Protein AF-A0A0P7CEI2-F1 (afdb_monomer)

Foldseek 3Di:
DDQDPVLVVVLVVLLVQLLVQLVVCVVVVNLVSNLVSLVVSCVSPVQSLSSLLSNLVSVLVVVDVVVNLVSLLSNLVSNFDDPPDDGDDDDPVSVVSSCVSPPPRDRPDD

pLDDT: mean 90.73, std 11.37, range [45.88, 98.25]

Structure (mmCIF, N/CA/C/O backbone):
data_AF-A0A0P7CEI2-F1
#
_entry.id   AF-A0A0P7CEI2-F1
#
loop_
_atom_site.group_PDB
_atom_site.id
_atom_site.type_symbol
_atom_site.label_atom_id
_atom_site.label_alt_id
_atom_site.label_comp_id
_atom_site.label_asym_id
_atom_site.label_entity_id
_atom_site.label_seq_id
_atom_site.pdbx_PDB_ins_code
_atom_site.Cartn_x
_atom_site.Cartn_y
_atom_site.Cartn_z
_atom_site.occupancy
_atom_site.B_iso_or_equiv
_atom_site.auth_seq_id
_atom_site.auth_comp_id
_atom_site.auth_asym_id
_atom_site.auth_atom_id
_atom_site.pdbx_PDB_model_num
ATOM 1 N N . MET A 1 1 ? 21.015 -11.995 -14.037 1.00 45.88 1 MET A N 1
ATOM 2 C CA . MET A 1 1 ? 20.120 -11.738 -15.182 1.00 45.88 1 MET A CA 1
ATOM 3 C C . MET A 1 1 ? 19.778 -10.259 -15.172 1.00 45.88 1 MET A C 1
ATOM 5 O O . MET A 1 1 ? 18.992 -9.827 -14.335 1.00 45.88 1 MET A O 1
ATOM 9 N N . GLU A 1 2 ? 20.473 -9.463 -15.983 1.00 52.72 2 GLU A N 1
ATOM 10 C CA . GLU A 1 2 ? 20.203 -8.027 -16.092 1.00 52.72 2 GLU A CA 1
ATOM 11 C C . GLU A 1 2 ? 18.777 -7.823 -16.600 1.00 52.72 2 GLU A C 1
ATOM 13 O O . GLU A 1 2 ? 18.327 -8.497 -17.526 1.00 52.72 2 GLU A O 1
ATOM 18 N N . THR A 1 3 ? 18.018 -6.944 -15.949 1.00 66.62 3 THR A N 1
ATOM 19 C CA . THR A 1 3 ? 16.660 -6.669 -16.406 1.00 66.62 3 THR A CA 1
ATOM 20 C C . THR A 1 3 ? 16.733 -5.847 -17.684 1.00 66.62 3 THR A C 1
ATOM 22 O O . THR A 1 3 ? 17.325 -4.766 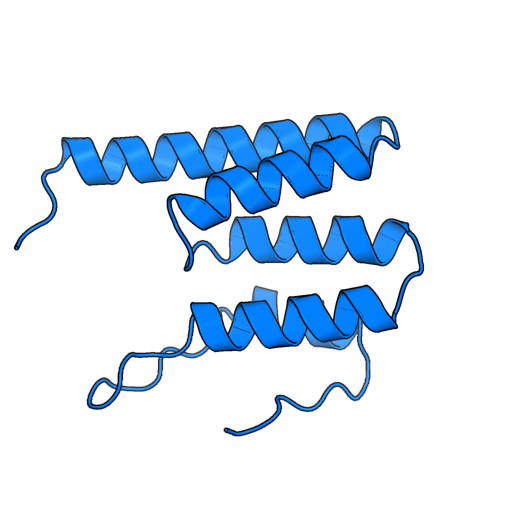-17.670 1.00 66.62 3 THR A O 1
ATOM 25 N N . THR A 1 4 ? 16.122 -6.329 -18.767 1.00 81.69 4 THR A N 1
ATOM 26 C CA . THR A 1 4 ? 16.056 -5.573 -20.023 1.00 81.69 4 THR A CA 1
ATOM 27 C C . THR A 1 4 ? 15.446 -4.183 -19.769 1.00 81.69 4 THR A C 1
ATOM 29 O O . THR A 1 4 ? 14.563 -4.052 -18.910 1.00 81.69 4 THR A O 1
ATOM 32 N N . PRO A 1 5 ? 15.887 -3.126 -20.480 1.00 84.88 5 PRO A N 1
ATOM 33 C CA . PRO A 1 5 ? 15.330 -1.780 -20.322 1.00 84.88 5 PRO A CA 1
ATOM 34 C C . PRO A 1 5 ? 13.799 -1.760 -20.413 1.00 84.88 5 PRO A C 1
ATOM 36 O O . PRO A 1 5 ? 13.142 -1.160 -19.567 1.00 84.88 5 PRO A O 1
ATOM 39 N N . VAL A 1 6 ? 13.236 -2.532 -21.350 1.00 89.19 6 VAL A N 1
ATOM 40 C CA . VAL A 1 6 ? 11.789 -2.741 -21.509 1.00 89.19 6 VAL A CA 1
ATOM 41 C C . VAL A 1 6 ? 11.135 -3.271 -20.233 1.00 89.19 6 VAL A C 1
ATOM 43 O O . VAL A 1 6 ? 10.140 -2.712 -19.783 1.00 89.19 6 VAL A O 1
ATOM 46 N N . ALA A 1 7 ? 11.695 -4.306 -19.603 1.00 85.69 7 ALA A N 1
ATOM 47 C CA . ALA A 1 7 ? 11.117 -4.874 -18.387 1.00 85.69 7 ALA A CA 1
ATOM 48 C C . ALA A 1 7 ? 11.159 -3.895 -17.199 1.00 85.69 7 ALA A C 1
ATOM 50 O O . ALA A 1 7 ? 10.281 -3.937 -16.336 1.00 85.69 7 ALA A O 1
ATOM 51 N N . ARG A 1 8 ? 12.154 -2.998 -17.137 1.00 86.12 8 ARG A N 1
ATOM 52 C CA . ARG A 1 8 ? 12.189 -1.918 -16.135 1.00 86.12 8 ARG A CA 1
ATOM 53 C C . ARG A 1 8 ? 11.087 -0.891 -16.396 1.00 86.12 8 ARG A C 1
ATOM 55 O O . ARG A 1 8 ? 10.358 -0.562 -15.465 1.00 86.12 8 ARG A O 1
ATOM 62 N N . THR A 1 9 ? 10.940 -0.443 -17.642 1.00 92.75 9 THR A N 1
ATOM 63 C CA . THR A 1 9 ? 9.883 0.495 -18.048 1.00 92.75 9 THR A CA 1
ATOM 64 C C . THR A 1 9 ? 8.493 -0.078 -17.783 1.00 92.75 9 THR A C 1
ATOM 66 O O . THR A 1 9 ? 7.654 0.601 -17.203 1.00 92.75 9 THR A O 1
ATOM 69 N N . MET A 1 10 ? 8.267 -1.351 -18.120 1.00 94.12 10 MET A N 1
ATOM 70 C CA . MET A 1 10 ? 6.998 -2.033 -17.854 1.00 94.12 10 MET A CA 1
ATOM 71 C C . MET A 1 10 ? 6.662 -2.066 -16.361 1.00 94.12 10 MET A C 1
ATOM 73 O O . MET A 1 10 ? 5.524 -1.799 -15.993 1.00 94.12 10 MET A O 1
ATOM 77 N N . ARG A 1 11 ? 7.639 -2.341 -15.483 1.00 92.81 11 ARG A N 1
ATOM 78 C CA . ARG A 1 11 ? 7.407 -2.287 -14.030 1.00 92.81 11 ARG A CA 1
ATOM 79 C C . ARG A 1 11 ? 7.012 -0.892 -13.557 1.00 92.81 11 ARG A C 1
ATOM 81 O O . ARG A 1 11 ? 6.087 -0.794 -12.763 1.00 92.81 11 ARG A O 1
ATOM 88 N N . GLY A 1 12 ? 7.681 0.152 -14.052 1.00 94.38 12 GLY A N 1
ATOM 89 C CA . GLY A 1 12 ? 7.312 1.541 -13.758 1.00 94.38 12 GLY A CA 1
ATOM 90 C C . GLY A 1 12 ? 5.868 1.836 -14.160 1.00 94.38 12 GLY A C 1
ATOM 91 O O . GLY A 1 12 ? 5.063 2.208 -13.317 1.00 94.38 12 GLY A O 1
ATOM 92 N N . ALA A 1 13 ? 5.503 1.514 -15.403 1.00 96.00 13 ALA A N 1
ATOM 93 C CA . ALA A 1 13 ? 4.148 1.727 -15.909 1.00 96.00 13 ALA A CA 1
ATOM 94 C C . ALA A 1 13 ? 3.070 0.976 -15.102 1.00 96.00 13 ALA A C 1
ATOM 96 O O . ALA A 1 13 ? 1.983 1.504 -14.882 1.00 96.00 13 ALA A O 1
ATOM 97 N N . VAL A 1 14 ? 3.361 -0.245 -14.633 1.00 96.94 14 VAL A N 1
ATOM 98 C CA . VAL A 1 14 ? 2.440 -1.000 -13.766 1.00 96.94 14 VAL A CA 1
ATOM 99 C C . VAL A 1 14 ? 2.264 -0.321 -12.407 1.00 96.94 14 VAL A C 1
ATOM 101 O O . VAL A 1 14 ? 1.139 -0.258 -11.911 1.00 96.94 14 VAL A O 1
ATOM 104 N N . ILE A 1 15 ? 3.347 0.189 -11.812 1.00 97.56 15 ILE A N 1
ATOM 105 C CA . ILE A 1 15 ? 3.282 0.932 -10.547 1.00 97.56 15 ILE A CA 1
ATOM 106 C C . ILE A 1 15 ? 2.444 2.197 -10.734 1.00 97.56 15 ILE A C 1
ATOM 108 O O . ILE A 1 15 ? 1.498 2.404 -9.979 1.00 97.56 15 ILE A O 1
ATOM 112 N N . ASP A 1 16 ? 2.731 2.987 -11.767 1.00 98.00 16 ASP A N 1
ATOM 113 C CA . ASP A 1 16 ? 2.043 4.253 -12.025 1.00 98.00 16 ASP A CA 1
ATOM 114 C C . ASP A 1 16 ? 0.543 4.041 -12.277 1.00 98.00 16 ASP A C 1
ATOM 116 O O . ASP A 1 16 ? -0.297 4.751 -11.720 1.00 98.00 16 ASP A O 1
ATOM 120 N N . ALA A 1 17 ? 0.185 3.021 -13.065 1.00 98.19 17 ALA A N 1
ATOM 121 C CA . ALA A 1 17 ? -1.208 2.682 -13.335 1.00 98.19 17 ALA A CA 1
ATOM 122 C C . ALA A 1 17 ? -1.948 2.211 -12.072 1.00 98.19 17 ALA A C 1
ATOM 124 O O . ALA A 1 17 ? -3.073 2.648 -11.824 1.00 98.19 17 ALA A O 1
ATOM 125 N N . ALA A 1 18 ? -1.327 1.345 -11.263 1.00 98.25 18 ALA A N 1
ATOM 126 C CA . ALA A 1 18 ? -1.922 0.855 -10.021 1.00 98.25 18 ALA A CA 1
ATOM 127 C C . ALA A 1 18 ? -2.104 1.982 -8.993 1.00 98.25 18 ALA A C 1
ATOM 129 O O . ALA A 1 18 ? -3.186 2.099 -8.417 1.00 98.25 18 ALA A O 1
ATOM 130 N N . HIS A 1 19 ? -1.090 2.836 -8.822 1.00 97.81 19 HIS A N 1
ATOM 131 C CA . HIS A 1 19 ? -1.137 4.018 -7.960 1.00 97.81 19 HIS A CA 1
ATOM 132 C C . HIS A 1 19 ? -2.268 4.960 -8.386 1.00 97.81 19 HIS A C 1
ATOM 134 O O . HIS A 1 19 ? -3.125 5.334 -7.582 1.00 97.81 19 HIS A O 1
ATOM 140 N N . ARG A 1 20 ? -2.331 5.295 -9.684 1.00 98.06 20 ARG A N 1
ATOM 141 C CA . ARG A 1 20 ? -3.339 6.220 -10.210 1.00 98.06 20 ARG A CA 1
ATOM 142 C C . ARG A 1 20 ? -4.755 5.670 -10.081 1.00 98.06 20 ARG A C 1
ATOM 144 O O . ARG A 1 20 ? -5.660 6.421 -9.721 1.00 98.06 20 ARG A O 1
ATOM 151 N N . LEU A 1 21 ? -4.950 4.381 -10.361 1.00 97.94 21 LEU A N 1
ATOM 152 C CA . LEU A 1 21 ? -6.246 3.731 -10.188 1.00 97.94 21 LEU A CA 1
ATOM 153 C C . LEU A 1 21 ? -6.668 3.748 -8.715 1.00 97.94 21 LEU A C 1
ATOM 155 O O . LEU A 1 21 ? -7.791 4.155 -8.430 1.00 97.94 21 LEU A O 1
ATOM 159 N N . ALA A 1 22 ? -5.763 3.383 -7.799 1.00 97.56 22 ALA A N 1
ATOM 160 C CA . ALA A 1 22 ? -6.039 3.376 -6.366 1.00 97.56 22 ALA A CA 1
ATOM 161 C C . ALA A 1 22 ? -6.470 4.758 -5.859 1.00 97.56 22 ALA A C 1
ATOM 163 O O . ALA A 1 22 ? -7.510 4.861 -5.207 1.00 97.56 22 ALA A O 1
ATOM 164 N N . ALA A 1 23 ? -5.737 5.812 -6.233 1.00 96.88 23 ALA A N 1
ATOM 165 C CA . ALA A 1 23 ? -6.058 7.192 -5.876 1.0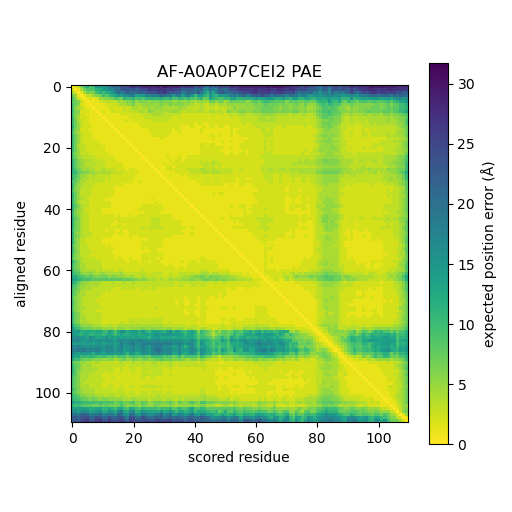0 96.88 23 ALA A CA 1
ATOM 166 C C . ALA A 1 23 ? -7.468 7.605 -6.340 1.00 96.88 23 ALA A C 1
ATOM 168 O O . ALA A 1 23 ? -8.290 8.000 -5.516 1.00 96.88 23 ALA A O 1
ATOM 169 N N . ILE A 1 24 ? -7.792 7.421 -7.628 1.00 97.94 24 ILE A N 1
ATOM 170 C CA . ILE A 1 24 ? -9.104 7.797 -8.194 1.00 97.94 24 ILE A CA 1
ATOM 171 C C . ILE A 1 24 ? -10.248 7.033 -7.514 1.00 97.94 24 ILE A C 1
ATOM 173 O O . ILE A 1 24 ? -11.323 7.583 -7.274 1.00 97.94 24 ILE A O 1
ATOM 177 N N . THR A 1 25 ? -10.051 5.746 -7.224 1.00 95.94 25 THR A N 1
ATOM 178 C CA . THR A 1 25 ? -11.090 4.928 -6.581 1.00 95.94 25 THR A CA 1
ATOM 179 C C . THR A 1 25 ? -11.273 5.286 -5.111 1.00 95.94 25 THR A C 1
ATOM 181 O O . THR A 1 25 ? -12.407 5.348 -4.641 1.00 95.94 25 THR A O 1
ATOM 184 N N . LEU A 1 26 ? -10.187 5.612 -4.405 1.00 94.44 26 LEU A N 1
ATOM 185 C CA . LEU A 1 26 ? -10.240 6.034 -3.010 1.00 94.44 26 LEU A CA 1
ATOM 186 C C . LEU A 1 26 ? -10.923 7.397 -2.855 1.00 94.44 26 LEU A C 1
ATOM 188 O O . LEU A 1 26 ? -11.755 7.549 -1.966 1.00 94.44 26 LEU A O 1
ATOM 192 N N . GLU A 1 27 ? -10.652 8.352 -3.750 1.00 95.44 27 GLU A N 1
ATOM 193 C CA . GLU A 1 27 ? -11.351 9.649 -3.806 1.00 95.44 27 GLU A CA 1
ATOM 194 C C . GLU A 1 27 ? -12.874 9.490 -3.953 1.00 95.44 27 GLU A C 1
ATOM 196 O O . GLU A 1 27 ? -13.644 10.320 -3.477 1.00 95.44 27 GLU A O 1
ATOM 201 N N . ARG A 1 28 ? -13.322 8.396 -4.578 1.00 95.69 28 ARG A N 1
ATOM 202 C CA . ARG A 1 28 ? -14.743 8.045 -4.740 1.00 95.69 28 ARG A CA 1
ATOM 203 C C . ARG A 1 28 ? -15.307 7.212 -3.583 1.00 95.69 28 ARG A C 1
ATOM 205 O O . ARG A 1 28 ? -16.462 6.802 -3.647 1.00 95.69 28 ARG A O 1
ATOM 212 N N . GLY A 1 29 ? -14.509 6.925 -2.555 1.00 95.00 29 GLY A N 1
ATOM 213 C CA . GLY A 1 29 ? -14.878 6.057 -1.433 1.00 95.00 29 GLY A CA 1
ATOM 214 C C . GLY A 1 29 ? -14.863 4.556 -1.755 1.00 95.00 29 GLY A C 1
ATOM 215 O O . GLY A 1 29 ? -15.180 3.740 -0.887 1.00 95.00 29 GLY A O 1
ATOM 216 N N . ASP A 1 30 ? -14.460 4.160 -2.965 1.00 96.38 30 ASP A N 1
ATOM 217 C CA . ASP A 1 30 ? -14.358 2.758 -3.370 1.00 96.38 30 ASP A CA 1
ATOM 218 C C . ASP A 1 30 ? -13.035 2.147 -2.889 1.00 96.38 30 ASP A C 1
ATOM 220 O O . ASP A 1 30 ? -12.060 1.956 -3.624 1.00 96.38 30 ASP A O 1
ATOM 224 N N . THR A 1 31 ? -13.012 1.836 -1.595 1.00 95.56 31 THR A N 1
ATOM 225 C CA . THR A 1 31 ? -11.851 1.226 -0.938 1.00 95.56 31 THR A CA 1
ATOM 226 C C . THR A 1 31 ? -11.560 -0.191 -1.439 1.00 95.56 31 THR A C 1
ATOM 228 O O . THR A 1 31 ? -10.413 -0.633 -1.377 1.00 95.56 31 THR A O 1
ATOM 231 N N . ILE A 1 32 ? -12.553 -0.915 -1.966 1.00 96.06 32 ILE A N 1
ATOM 232 C CA . ILE A 1 32 ? -12.369 -2.288 -2.451 1.00 96.06 32 ILE A CA 1
ATOM 233 C C . ILE A 1 32 ? -11.568 -2.282 -3.751 1.00 96.06 32 ILE A C 1
ATOM 235 O O . ILE A 1 32 ? -10.564 -2.997 -3.853 1.00 96.06 32 ILE A O 1
ATOM 239 N N . THR A 1 33 ? -11.955 -1.441 -4.711 1.00 97.38 33 THR A N 1
ATOM 240 C CA . THR A 1 33 ? -11.214 -1.308 -5.970 1.00 97.38 33 THR A CA 1
ATOM 241 C C . THR A 1 33 ? -9.826 -0.719 -5.731 1.00 97.38 33 THR A C 1
ATOM 243 O O . THR A 1 33 ? -8.856 -1.218 -6.306 1.00 97.38 33 THR A O 1
ATOM 246 N N . ALA A 1 34 ? -9.689 0.242 -4.810 1.00 97.81 34 ALA A N 1
ATOM 247 C CA . ALA A 1 34 ? -8.385 0.791 -4.440 1.00 97.81 34 ALA A CA 1
ATOM 248 C C . ALA A 1 34 ? -7.431 -0.294 -3.907 1.00 97.81 34 ALA A C 1
ATOM 250 O O . ALA A 1 34 ? -6.302 -0.434 -4.382 1.00 97.81 34 ALA A O 1
ATOM 251 N N . MET A 1 35 ? -7.906 -1.147 -2.991 1.00 97.62 35 MET A N 1
ATOM 252 C CA . MET A 1 35 ? -7.116 -2.278 -2.490 1.00 97.62 35 MET A CA 1
ATOM 253 C C . MET A 1 35 ? -6.753 -3.272 -3.598 1.00 97.62 35 MET A C 1
ATOM 255 O O . MET A 1 35 ? -5.634 -3.796 -3.619 1.00 97.62 35 MET A O 1
ATOM 259 N N . ALA A 1 36 ? -7.687 -3.558 -4.509 1.00 97.81 36 ALA A N 1
ATOM 260 C CA . ALA A 1 36 ? -7.459 -4.473 -5.622 1.00 97.81 36 ALA A CA 1
ATOM 261 C C . ALA A 1 36 ? -6.395 -3.939 -6.596 1.00 97.81 36 ALA A C 1
ATOM 263 O O . ALA A 1 36 ? -5.539 -4.713 -7.041 1.00 97.81 36 ALA A O 1
ATOM 264 N N . ALA A 1 37 ? -6.401 -2.634 -6.876 1.00 98.12 37 ALA A N 1
ATOM 265 C CA . ALA A 1 37 ? -5.398 -1.965 -7.698 1.00 98.12 37 ALA A CA 1
ATOM 266 C C . ALA A 1 37 ? -3.997 -2.092 -7.080 1.00 98.12 37 ALA A C 1
ATOM 268 O O . ALA A 1 37 ? -3.096 -2.641 -7.724 1.00 98.12 37 ALA A O 1
ATOM 269 N N . CYS A 1 38 ? -3.839 -1.713 -5.805 1.00 98.25 38 CYS A N 1
ATOM 270 C CA . CYS A 1 38 ? -2.562 -1.827 -5.095 1.00 98.25 38 CYS A CA 1
ATOM 271 C C . CYS A 1 38 ? -2.043 -3.268 -5.094 1.00 98.25 38 CYS A C 1
ATOM 273 O O . CYS A 1 38 ? -0.907 -3.523 -5.489 1.00 98.25 38 CYS A O 1
ATOM 275 N N . ARG A 1 39 ? -2.884 -4.243 -4.719 1.00 97.94 39 ARG A N 1
ATOM 276 C CA . ARG A 1 39 ? -2.486 -5.662 -4.683 1.00 97.94 39 ARG A CA 1
ATOM 277 C C . ARG A 1 39 ? -2.105 -6.203 -6.056 1.00 97.94 39 ARG A C 1
ATOM 279 O O . ARG A 1 39 ? -1.205 -7.032 -6.153 1.00 97.94 39 ARG A O 1
ATOM 286 N N . THR A 1 40 ? -2.771 -5.754 -7.116 1.00 97.62 40 THR A N 1
ATOM 287 C CA . THR A 1 40 ? -2.429 -6.164 -8.482 1.00 97.62 40 THR A CA 1
ATOM 288 C C . THR A 1 40 ? -1.054 -5.647 -8.888 1.00 97.62 40 THR A C 1
ATOM 290 O O . THR A 1 40 ? -0.246 -6.434 -9.378 1.00 97.62 40 THR A O 1
ATOM 293 N N . GLY A 1 41 ? -0.749 -4.375 -8.613 1.00 97.56 41 GLY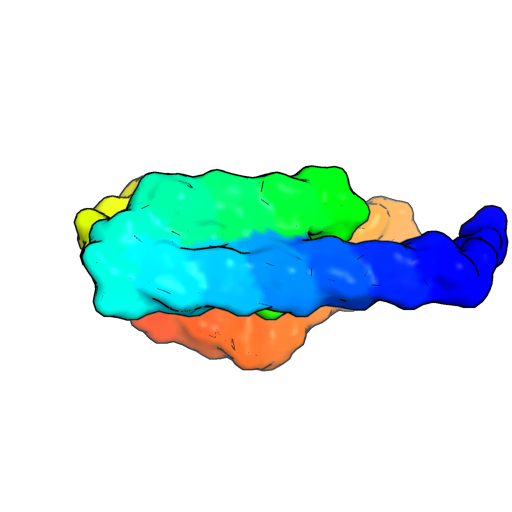 A N 1
ATOM 294 C CA . GLY A 1 41 ? 0.585 -3.822 -8.854 1.00 97.56 41 GLY A CA 1
ATOM 295 C C . GLY A 1 41 ? 1.664 -4.495 -7.998 1.00 97.56 41 GLY A C 1
ATOM 296 O O . GLY A 1 41 ? 2.722 -4.849 -8.512 1.00 97.56 41 GLY A O 1
ATOM 297 N N . LEU A 1 42 ? 1.373 -4.783 -6.725 1.00 97.62 42 LEU A N 1
ATOM 298 C CA . LEU A 1 42 ? 2.293 -5.467 -5.809 1.00 97.62 42 LEU A CA 1
ATOM 299 C C . LEU A 1 42 ? 2.596 -6.915 -6.215 1.00 97.62 42 LEU A C 1
ATOM 301 O O . LEU A 1 42 ? 3.704 -7.386 -5.985 1.00 97.62 42 LEU A O 1
ATOM 305 N N . ARG A 1 43 ? 1.671 -7.621 -6.880 1.00 95.88 43 ARG A N 1
ATOM 306 C CA . ARG A 1 43 ? 1.982 -8.935 -7.476 1.00 95.88 43 ARG A CA 1
ATOM 307 C C . ARG A 1 43 ? 3.045 -8.840 -8.573 1.00 95.88 43 ARG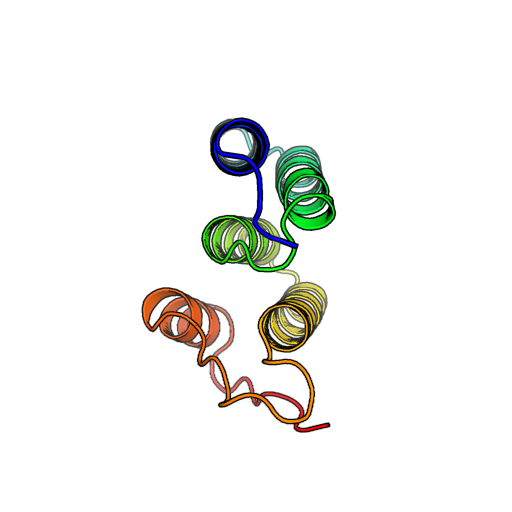 A C 1
ATOM 309 O O . ARG A 1 43 ? 3.829 -9.770 -8.729 1.00 95.88 43 ARG A O 1
ATOM 316 N N . ALA A 1 44 ? 3.076 -7.738 -9.324 1.00 93.62 44 ALA A N 1
ATOM 317 C CA . ALA A 1 44 ? 4.082 -7.505 -10.358 1.00 93.62 44 ALA A CA 1
ATOM 318 C C . ALA A 1 44 ? 5.387 -6.928 -9.784 1.00 93.62 44 ALA A C 1
ATOM 320 O O . ALA A 1 44 ? 6.476 -7.274 -10.247 1.00 93.62 44 ALA A O 1
ATOM 321 N N . VAL A 1 45 ? 5.285 -6.050 -8.780 1.00 95.50 45 VAL A N 1
ATOM 322 C CA . VAL A 1 45 ? 6.427 -5.403 -8.124 1.00 95.50 45 VAL A CA 1
ATOM 323 C C . VAL A 1 45 ? 6.248 -5.409 -6.597 1.00 95.50 45 VAL A C 1
ATOM 325 O O . VAL A 1 45 ? 5.834 -4.403 -6.020 1.00 95.50 45 VAL A O 1
ATOM 328 N N . PRO A 1 46 ? 6.606 -6.511 -5.907 1.00 94.62 46 PRO A N 1
ATOM 329 C CA . PRO A 1 46 ? 6.377 -6.653 -4.463 1.00 94.62 46 PRO A CA 1
ATOM 330 C C . PRO A 1 46 ? 7.112 -5.626 -3.600 1.00 94.62 46 PRO A C 1
ATOM 332 O O . PRO A 1 46 ? 6.704 -5.342 -2.479 1.00 94.62 46 PRO A O 1
ATOM 335 N N . THR A 1 47 ? 8.198 -5.052 -4.118 1.00 94.06 47 THR A N 1
ATOM 336 C CA . THR A 1 47 ? 9.021 -4.067 -3.408 1.00 94.06 47 THR A CA 1
ATOM 337 C C . THR A 1 47 ? 8.620 -2.617 -3.699 1.00 94.06 47 THR A C 1
ATOM 339 O O . THR A 1 47 ? 9.396 -1.714 -3.403 1.00 94.06 47 THR A O 1
ATOM 342 N N . ALA A 1 48 ? 7.485 -2.370 -4.363 1.00 96.31 48 ALA A N 1
ATOM 343 C CA . ALA A 1 48 ? 7.034 -1.018 -4.691 1.00 96.31 48 ALA A CA 1
ATOM 344 C C . ALA A 1 48 ? 6.425 -0.336 -3.454 1.00 96.31 48 ALA A C 1
ATOM 346 O O . ALA A 1 48 ? 5.228 -0.448 -3.193 1.00 96.31 48 ALA A O 1
ATOM 347 N N . GLU A 1 49 ? 7.253 0.378 -2.691 1.00 96.81 49 GLU A N 1
ATOM 348 C CA . GLU A 1 49 ? 6.846 1.037 -1.442 1.00 96.81 49 GLU A CA 1
ATOM 349 C C . GLU A 1 49 ? 5.714 2.057 -1.623 1.00 96.81 49 GLU A C 1
ATOM 351 O O . GLU A 1 49 ? 4.848 2.155 -0.757 1.00 96.81 49 GLU A O 1
ATOM 356 N N . ALA A 1 50 ? 5.640 2.739 -2.770 1.00 97.19 50 ALA A N 1
ATOM 357 C CA . ALA A 1 50 ? 4.524 3.630 -3.096 1.00 97.19 50 ALA A CA 1
ATOM 358 C C . ALA A 1 50 ? 3.158 2.910 -3.049 1.00 97.19 50 ALA A C 1
ATOM 360 O O . ALA A 1 50 ? 2.236 3.379 -2.385 1.00 97.19 50 ALA A O 1
ATOM 361 N N . LEU A 1 51 ? 3.050 1.717 -3.650 1.00 98.19 51 LEU A N 1
ATOM 362 C CA . LEU A 1 51 ? 1.804 0.935 -3.645 1.00 98.19 51 LEU A CA 1
ATOM 363 C C . LEU A 1 51 ? 1.461 0.387 -2.257 1.00 98.19 51 LEU A C 1
ATOM 365 O O . LEU A 1 51 ? 0.286 0.241 -1.913 1.00 98.19 51 LEU A O 1
ATOM 369 N N . TRP A 1 52 ? 2.474 0.085 -1.443 1.00 98.19 52 TRP A N 1
ATOM 370 C CA . TRP A 1 52 ? 2.255 -0.273 -0.046 1.00 98.19 52 TRP A CA 1
ATOM 371 C C . TRP A 1 52 ? 1.712 0.904 0.761 1.00 98.19 52 TRP A C 1
ATOM 373 O O . TRP A 1 52 ? 0.777 0.716 1.538 1.00 98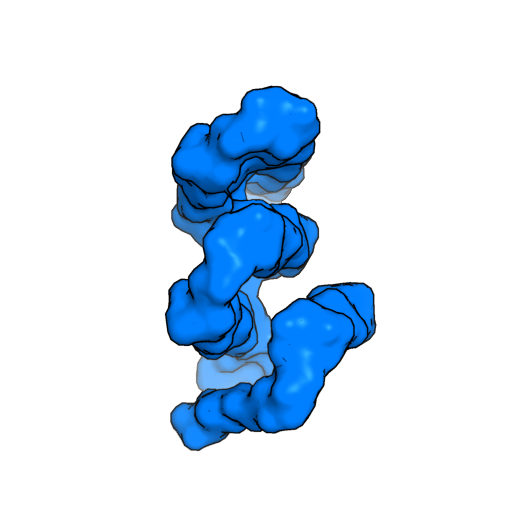.19 52 TRP A O 1
ATOM 383 N N . ARG A 1 53 ? 2.247 2.115 0.555 1.00 98.25 53 ARG A N 1
ATOM 384 C CA . ARG A 1 53 ? 1.735 3.337 1.188 1.00 98.25 53 ARG A CA 1
ATOM 385 C C . ARG A 1 53 ? 0.273 3.592 0.804 1.00 98.25 53 ARG A C 1
ATOM 387 O O . ARG A 1 53 ? -0.541 3.866 1.685 1.00 98.25 53 ARG A O 1
ATOM 394 N N . ASP A 1 54 ? -0.092 3.417 -0.464 1.00 98.06 54 ASP A N 1
ATOM 395 C CA . ASP A 1 54 ? -1.490 3.533 -0.910 1.00 98.06 54 ASP A CA 1
ATOM 396 C C . ASP A 1 54 ? -2.398 2.486 -0.263 1.00 98.06 54 ASP A C 1
ATOM 398 O O . ASP A 1 54 ? -3.500 2.802 0.193 1.00 98.06 54 ASP A O 1
ATOM 402 N N . LEU A 1 55 ? -1.937 1.233 -0.188 1.00 98.19 55 LEU A N 1
ATOM 403 C CA . LEU A 1 55 ? -2.692 0.155 0.444 1.00 98.19 55 LEU A CA 1
ATOM 404 C C . LEU A 1 55 ? -2.905 0.422 1.941 1.00 98.19 55 LEU A C 1
ATOM 406 O O . LEU A 1 55 ? -4.019 0.243 2.429 1.00 98.19 55 LEU A O 1
ATOM 410 N N . LEU A 1 56 ? -1.877 0.891 2.655 1.00 97.88 56 LEU A N 1
ATOM 411 C CA . LEU A 1 56 ? -1.976 1.276 4.066 1.00 97.88 56 LEU A CA 1
ATOM 412 C C . LEU A 1 56 ? -3.002 2.397 4.270 1.00 97.88 56 LEU A C 1
ATOM 414 O O . LEU A 1 56 ? -3.886 2.255 5.112 1.00 97.88 56 LEU A O 1
ATOM 418 N N . ARG A 1 57 ? -2.944 3.469 3.465 1.00 96.81 57 ARG A N 1
ATOM 419 C CA . ARG A 1 57 ? -3.920 4.576 3.522 1.00 96.81 57 ARG A CA 1
ATOM 420 C C . ARG A 1 57 ? -5.341 4.101 3.220 1.00 96.81 57 ARG A C 1
ATOM 422 O O . ARG A 1 57 ? -6.274 4.461 3.931 1.00 96.81 57 ARG A O 1
ATOM 429 N N . THR A 1 58 ? -5.499 3.237 2.219 1.00 96.88 58 THR A N 1
ATOM 430 C CA . THR A 1 58 ? -6.802 2.671 1.841 1.00 96.88 58 THR A CA 1
ATOM 431 C C . THR A 1 58 ? -7.401 1.821 2.963 1.00 96.88 58 THR A C 1
ATOM 433 O O . THR A 1 58 ? -8.590 1.919 3.258 1.00 96.88 58 THR A O 1
ATOM 436 N N . VAL A 1 59 ? -6.590 0.983 3.615 1.00 96.94 59 VAL A N 1
ATOM 437 C CA . VAL A 1 59 ? -7.043 0.160 4.746 1.00 96.94 59 VAL A CA 1
ATOM 438 C C . VAL A 1 59 ? -7.334 1.026 5.972 1.00 96.94 59 VAL A C 1
ATOM 440 O O . VAL A 1 59 ? -8.344 0.807 6.639 1.00 96.94 59 VAL A O 1
ATOM 443 N N . ALA A 1 60 ? -6.505 2.036 6.244 1.00 95.50 60 ALA A N 1
ATOM 444 C CA . ALA A 1 60 ? -6.727 2.978 7.336 1.00 95.50 60 ALA A CA 1
ATOM 445 C C . ALA A 1 60 ? -8.044 3.754 7.172 1.00 95.50 60 ALA A C 1
ATOM 447 O O . ALA A 1 60 ? -8.778 3.903 8.147 1.00 95.50 60 ALA A O 1
ATOM 448 N N . ALA A 1 61 ? -8.406 4.147 5.944 1.00 94.19 61 ALA A N 1
ATOM 449 C CA . ALA A 1 61 ? -9.681 4.809 5.648 1.00 94.19 61 ALA A CA 1
ATOM 450 C C . ALA A 1 61 ? -10.916 3.961 6.017 1.00 94.19 61 ALA A C 1
ATOM 452 O O . ALA A 1 61 ? -11.995 4.503 6.238 1.00 94.19 61 ALA A O 1
ATOM 453 N N . ARG A 1 62 ? -10.768 2.632 6.120 1.00 92.25 62 ARG A N 1
ATOM 454 C CA . ARG A 1 62 ? -11.832 1.712 6.557 1.00 92.25 62 ARG A CA 1
ATOM 455 C C . ARG A 1 62 ? -11.914 1.548 8.079 1.00 92.25 62 ARG A C 1
ATOM 457 O O . ARG A 1 62 ? -12.850 0.913 8.556 1.00 92.25 62 ARG A O 1
ATOM 464 N N . GLY A 1 63 ? -10.933 2.046 8.835 1.00 91.12 63 GLY A N 1
ATOM 465 C CA . GLY A 1 63 ? -10.873 1.913 10.295 1.00 91.12 63 GLY A CA 1
ATOM 466 C C . GLY A 1 63 ? -10.539 0.506 10.814 1.00 91.12 63 GLY A C 1
ATOM 467 O O . GLY A 1 63 ? -10.638 0.256 12.014 1.00 91.12 63 GLY A O 1
ATOM 468 N N . ASP A 1 64 ? -10.129 -0.428 9.949 1.00 91.50 64 ASP A N 1
ATOM 469 C CA . ASP A 1 64 ? -9.796 -1.798 10.356 1.00 91.50 64 ASP A CA 1
ATOM 470 C C . ASP A 1 64 ? -8.324 -1.917 10.763 1.00 91.50 64 ASP A C 1
ATOM 472 O O . ASP A 1 64 ? -7.435 -2.207 9.954 1.00 91.50 64 ASP A O 1
ATOM 476 N N . ARG A 1 65 ? -8.068 -1.724 12.060 1.00 94.31 65 ARG A N 1
ATOM 477 C CA . ARG A 1 65 ? -6.714 -1.800 12.612 1.00 94.31 65 ARG A CA 1
ATOM 478 C C . ARG A 1 65 ? -6.062 -3.177 12.454 1.00 94.31 65 ARG A C 1
ATOM 480 O O . ARG A 1 65 ? -4.864 -3.238 12.193 1.00 94.31 65 ARG A O 1
ATOM 487 N N . LYS A 1 66 ? -6.806 -4.280 12.597 1.00 94.44 66 LYS A N 1
ATOM 488 C CA . LYS A 1 66 ? -6.221 -5.632 12.494 1.00 94.44 66 LYS A CA 1
ATOM 489 C C . LYS A 1 66 ? -5.721 -5.891 11.079 1.00 94.44 66 LYS A C 1
ATOM 491 O O . LYS A 1 66 ? -4.615 -6.398 10.894 1.00 94.44 66 LYS A O 1
ATOM 496 N N . THR A 1 67 ? -6.517 -5.502 10.086 1.00 95.06 67 THR A N 1
ATOM 497 C CA . THR A 1 67 ? -6.107 -5.587 8.683 1.00 95.06 67 THR A CA 1
ATOM 498 C C . THR A 1 67 ? -4.918 -4.668 8.404 1.00 95.06 67 THR A C 1
ATOM 500 O O . THR A 1 67 ? -3.990 -5.073 7.705 1.00 95.06 67 THR A O 1
ATOM 503 N N . LEU A 1 68 ? -4.891 -3.468 8.989 1.00 96.81 68 LEU A N 1
ATOM 504 C CA . LEU A 1 68 ? -3.778 -2.531 8.835 1.00 96.81 68 LEU A CA 1
ATOM 505 C C . LEU A 1 68 ? -2.460 -3.088 9.405 1.00 96.81 68 LEU A C 1
ATOM 507 O O . LEU A 1 68 ? -1.432 -3.034 8.731 1.00 96.81 68 LEU A O 1
ATOM 511 N N . GLU A 1 69 ? -2.486 -3.690 10.598 1.00 96.62 69 GLU A N 1
ATOM 512 C CA . GLU A 1 69 ? -1.320 -4.356 11.203 1.00 96.62 69 GLU A CA 1
ATOM 513 C C . GLU A 1 69 ? -0.824 -5.537 10.355 1.00 96.62 69 GLU A C 1
ATOM 515 O O . GLU A 1 69 ? 0.386 -5.711 10.175 1.00 96.62 69 GLU A O 1
ATOM 520 N N . ALA A 1 70 ? -1.744 -6.329 9.793 1.00 96.00 70 ALA A N 1
ATOM 521 C CA . ALA A 1 70 ? -1.401 -7.435 8.904 1.00 96.00 70 ALA A CA 1
ATOM 522 C C . ALA A 1 70 ? -0.707 -6.947 7.620 1.00 96.00 70 ALA A C 1
ATOM 524 O O . ALA A 1 70 ? 0.330 -7.497 7.243 1.00 96.00 70 ALA A O 1
ATOM 525 N N . VAL A 1 71 ? -1.232 -5.887 6.993 1.00 97.12 71 VAL A N 1
ATOM 526 C CA . VAL A 1 71 ? -0.641 -5.268 5.794 1.00 97.12 71 VAL A CA 1
ATOM 527 C C . VAL A 1 71 ? 0.730 -4.668 6.099 1.00 97.12 71 VAL A C 1
ATOM 529 O O . VAL A 1 71 ? 1.664 -4.894 5.336 1.00 97.12 71 VAL A O 1
ATOM 532 N N . ALA A 1 72 ? 0.900 -3.970 7.225 1.00 96.94 72 ALA A N 1
ATOM 533 C CA . ALA A 1 72 ? 2.206 -3.444 7.626 1.00 96.94 72 ALA A CA 1
ATOM 534 C C . ALA A 1 72 ? 3.235 -4.574 7.820 1.00 96.94 72 ALA A C 1
ATOM 536 O O . ALA A 1 72 ? 4.377 -4.476 7.370 1.00 96.94 72 ALA A O 1
ATOM 537 N N . GLY A 1 73 ? 2.833 -5.688 8.440 1.00 95.31 73 GLY A N 1
ATOM 538 C CA . GLY A 1 73 ? 3.687 -6.869 8.573 1.00 95.31 73 GLY A CA 1
ATOM 539 C C . GLY A 1 73 ? 4.014 -7.548 7.237 1.00 95.31 73 GLY A C 1
ATOM 540 O O . GLY A 1 73 ? 5.087 -8.131 7.092 1.00 95.31 73 GLY A O 1
ATOM 541 N N . GLU A 1 74 ? 3.106 -7.516 6.262 1.00 95.62 74 GLU A N 1
ATOM 542 C CA . GLU A 1 74 ? 3.348 -8.000 4.898 1.00 95.62 74 GLU A CA 1
ATOM 543 C C . GLU A 1 74 ? 4.332 -7.103 4.139 1.00 95.62 74 GLU A C 1
ATOM 545 O O . GLU A 1 74 ? 5.320 -7.621 3.621 1.00 95.62 74 GLU A O 1
ATOM 550 N N . LEU A 1 75 ? 4.129 -5.781 4.176 1.00 95.62 75 LEU A N 1
ATOM 551 C CA . LEU A 1 75 ? 5.031 -4.773 3.613 1.00 95.62 75 LEU A CA 1
ATOM 552 C C . LEU A 1 75 ? 6.477 -5.046 4.030 1.00 95.62 75 LEU A C 1
ATOM 554 O O . LEU A 1 75 ? 7.325 -5.270 3.170 1.00 95.62 75 LEU A O 1
ATOM 558 N N . TYR A 1 76 ? 6.757 -5.093 5.338 1.00 93.44 76 TYR A N 1
ATOM 559 C CA . TYR A 1 76 ? 8.134 -5.241 5.817 1.00 93.44 76 TYR A CA 1
ATOM 560 C C . TYR A 1 76 ? 8.764 -6.577 5.430 1.00 93.44 76 TYR A C 1
ATOM 562 O O . TYR A 1 76 ? 9.971 -6.635 5.218 1.00 93.44 76 TYR A O 1
ATOM 570 N N . ARG A 1 77 ? 7.966 -7.644 5.301 1.00 91.06 77 ARG A N 1
ATOM 571 C CA . ARG A 1 77 ? 8.452 -8.931 4.786 1.00 91.06 77 ARG A CA 1
ATOM 572 C C . ARG A 1 77 ? 8.745 -8.867 3.288 1.00 91.06 77 ARG A C 1
ATOM 574 O O . ARG A 1 77 ? 9.722 -9.460 2.851 1.00 91.06 77 ARG A O 1
ATOM 581 N N . ALA A 1 78 ? 7.929 -8.151 2.517 1.00 91.75 78 ALA A N 1
ATOM 582 C CA . ALA A 1 78 ? 8.083 -8.030 1.070 1.00 91.75 78 ALA A CA 1
ATOM 583 C C . ALA A 1 78 ? 9.303 -7.189 0.663 1.00 91.75 78 ALA A C 1
ATOM 585 O O . ALA A 1 78 ? 9.931 -7.481 -0.354 1.00 91.75 78 ALA A O 1
ATOM 586 N N . ILE A 1 79 ? 9.647 -6.160 1.445 1.00 91.00 79 ILE A N 1
ATOM 587 C CA . ILE A 1 79 ? 10.797 -5.280 1.164 1.00 91.00 79 ILE A CA 1
ATOM 588 C C . ILE A 1 79 ? 12.093 -5.719 1.852 1.00 91.00 79 ILE A C 1
ATOM 590 O O . ILE A 1 79 ? 13.157 -5.195 1.516 1.00 91.00 79 ILE A O 1
ATOM 594 N N . ALA A 1 80 ? 12.015 -6.663 2.796 1.00 87.19 80 ALA A N 1
ATOM 595 C CA . ALA A 1 80 ? 13.188 -7.206 3.464 1.00 87.19 80 ALA A CA 1
ATOM 596 C C . ALA A 1 80 ? 14.186 -7.754 2.436 1.00 87.19 80 ALA A C 1
ATOM 598 O O . ALA A 1 80 ? 13.818 -8.385 1.440 1.00 87.19 80 ALA A O 1
ATOM 599 N N . ALA A 1 81 ? 15.473 -7.512 2.682 1.00 74.19 81 ALA A N 1
ATOM 600 C CA . ALA A 1 81 ? 16.505 -8.058 1.817 1.00 74.19 81 ALA A CA 1
ATOM 601 C C . ALA A 1 81 ? 16.497 -9.597 1.875 1.00 74.19 81 ALA A C 1
ATOM 603 O O . ALA A 1 81 ? 16.290 -10.169 2.949 1.00 74.19 81 ALA A O 1
ATOM 604 N N . PRO A 1 82 ? 16.780 -10.282 0.751 1.00 73.62 82 PRO A N 1
ATOM 605 C CA . PRO A 1 82 ? 17.017 -11.717 0.767 1.00 73.62 82 PRO A CA 1
ATOM 606 C C . PRO A 1 82 ? 18.143 -12.093 1.744 1.00 73.62 82 PRO A C 1
ATOM 608 O O . PRO A 1 82 ? 19.066 -11.290 1.939 1.00 73.62 82 PRO A O 1
ATOM 611 N N . PRO A 1 83 ? 18.128 -13.319 2.300 1.00 72.38 83 PRO A N 1
ATOM 612 C CA . PRO A 1 83 ? 19.212 -13.810 3.143 1.00 72.38 83 PRO A CA 1
ATOM 613 C C . PRO A 1 83 ? 20.582 -13.605 2.481 1.00 72.38 83 PRO A C 1
ATOM 615 O O . PRO A 1 83 ? 20.764 -13.905 1.301 1.00 72.38 83 PRO A O 1
ATOM 618 N N . GLY A 1 84 ? 21.545 -13.069 3.236 1.00 69.25 84 GLY A N 1
ATOM 619 C CA . GLY A 1 84 ? 22.907 -12.823 2.749 1.00 69.25 84 GLY A CA 1
ATOM 620 C C . GLY A 1 84 ? 23.108 -11.518 1.967 1.00 69.25 84 GLY A C 1
ATOM 621 O O . GLY A 1 84 ? 24.217 -11.268 1.500 1.00 69.25 84 GLY A O 1
ATOM 622 N N . ARG A 1 85 ? 22.084 -10.662 1.834 1.00 69.69 85 ARG A N 1
ATOM 623 C CA . ARG A 1 85 ? 22.242 -9.282 1.343 1.00 69.69 85 ARG A CA 1
ATOM 624 C C . ARG A 1 85 ? 22.106 -8.262 2.475 1.00 69.69 85 ARG A C 1
ATOM 626 O O . ARG A 1 85 ? 21.391 -8.529 3.441 1.00 69.69 85 ARG A O 1
ATOM 633 N N . PRO A 1 86 ? 22.773 -7.093 2.372 1.00 67.19 86 PRO A N 1
ATOM 634 C CA . PRO A 1 86 ? 22.591 -6.018 3.338 1.00 67.19 86 PRO A CA 1
ATOM 635 C C . PRO A 1 86 ? 21.108 -5.663 3.442 1.00 67.19 86 PRO A C 1
ATOM 637 O O . PRO A 1 86 ? 20.411 -5.580 2.428 1.00 67.19 86 PRO A O 1
ATOM 640 N N . ASN A 1 87 ? 20.638 -5.500 4.680 1.00 65.44 87 ASN A N 1
ATOM 641 C CA . ASN A 1 87 ? 19.238 -5.225 4.962 1.00 65.44 87 ASN A CA 1
ATOM 642 C C . ASN A 1 87 ? 18.793 -3.972 4.199 1.00 65.44 87 ASN A C 1
ATOM 644 O O . ASN A 1 87 ? 19.365 -2.897 4.385 1.00 65.44 87 ASN A O 1
ATOM 648 N N . ARG A 1 88 ? 17.772 -4.106 3.350 1.00 71.94 88 ARG A N 1
ATOM 649 C CA . ARG A 1 88 ? 17.130 -2.957 2.724 1.00 71.94 88 ARG A CA 1
ATOM 650 C C . ARG A 1 88 ? 16.150 -2.404 3.745 1.00 71.94 88 ARG A C 1
ATOM 652 O O . ARG A 1 88 ? 15.108 -3.002 3.997 1.00 71.94 88 ARG A O 1
ATOM 659 N N . ALA A 1 89 ? 16.533 -1.308 4.391 1.00 80.56 89 ALA A N 1
ATOM 660 C CA . ALA A 1 89 ? 15.583 -0.548 5.184 1.00 80.56 89 ALA A CA 1
ATOM 661 C C . ALA A 1 89 ? 14.474 -0.026 4.260 1.00 80.56 89 ALA A C 1
ATOM 663 O O . ALA A 1 89 ? 14.737 0.260 3.090 1.00 80.56 89 ALA A O 1
ATOM 664 N N . ALA A 1 90 ? 13.258 0.074 4.793 1.00 88.00 90 ALA A N 1
ATOM 665 C CA . ALA A 1 90 ? 12.188 0.787 4.114 1.00 88.00 90 ALA A CA 1
ATOM 666 C C . ALA A 1 90 ? 12.595 2.243 3.877 1.00 88.00 90 ALA A C 1
ATOM 668 O O . ALA A 1 90 ? 13.435 2.794 4.600 1.00 88.00 90 ALA A O 1
ATOM 669 N N . GLU A 1 91 ? 11.969 2.876 2.895 1.00 93.50 91 GLU A N 1
ATOM 670 C CA . GLU A 1 91 ? 12.046 4.319 2.737 1.00 93.50 91 GLU A CA 1
ATOM 671 C C . GLU A 1 91 ? 11.563 5.005 4.031 1.00 93.50 91 GLU A C 1
ATOM 673 O O . GLU A 1 91 ? 10.557 4.587 4.619 1.00 93.50 91 GLU A O 1
ATOM 678 N N . PRO A 1 92 ? 12.224 6.090 4.480 1.00 93.50 92 PRO A N 1
ATOM 679 C CA . PRO A 1 92 ? 11.818 6.818 5.684 1.00 93.50 92 PRO A CA 1
ATOM 680 C C . PRO A 1 92 ? 10.353 7.271 5.661 1.00 93.50 92 PRO A C 1
ATOM 682 O O . PRO A 1 92 ? 9.697 7.295 6.698 1.00 93.50 92 PRO A O 1
ATOM 685 N N . GLU A 1 93 ? 9.828 7.599 4.477 1.00 95.81 93 GLU A N 1
ATOM 686 C CA . GLU A 1 93 ? 8.425 7.977 4.297 1.00 95.81 93 GLU A CA 1
ATOM 687 C C . GLU A 1 93 ? 7.469 6.816 4.612 1.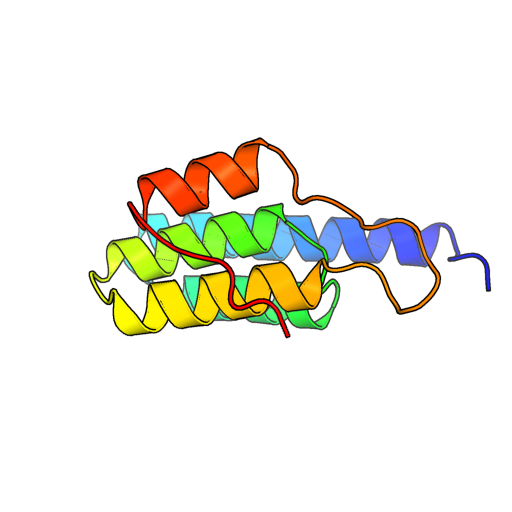00 95.81 93 GLU A C 1
ATOM 689 O O . GLU A 1 93 ? 6.434 7.009 5.250 1.00 95.81 93 GLU A O 1
ATOM 694 N N . THR A 1 94 ? 7.823 5.598 4.202 1.00 96.25 94 THR A N 1
ATOM 695 C CA . THR A 1 94 ? 7.047 4.390 4.495 1.00 96.25 94 THR A CA 1
ATOM 696 C C . THR A 1 94 ? 7.038 4.106 5.995 1.00 96.25 94 THR A C 1
ATOM 698 O O . THR A 1 94 ? 5.984 3.827 6.570 1.00 96.25 94 THR A O 1
ATOM 701 N N . ASP A 1 95 ? 8.195 4.230 6.646 1.00 95.06 95 ASP A N 1
ATOM 702 C CA . ASP A 1 95 ? 8.324 4.040 8.092 1.00 95.06 95 ASP A CA 1
ATOM 703 C C . ASP A 1 95 ? 7.511 5.065 8.884 1.00 95.06 95 ASP A C 1
ATOM 705 O O . ASP A 1 95 ? 6.783 4.690 9.809 1.00 95.06 95 ASP A O 1
ATOM 709 N N . ALA A 1 96 ? 7.591 6.338 8.492 1.00 96.19 96 ALA A N 1
ATOM 710 C CA . ALA A 1 96 ? 6.819 7.417 9.096 1.00 96.19 96 ALA A CA 1
ATOM 711 C C . ALA A 1 96 ? 5.311 7.170 8.962 1.00 96.19 96 ALA A C 1
ATOM 713 O O . ALA A 1 96 ? 4.597 7.236 9.962 1.00 96.19 96 ALA A O 1
ATOM 714 N N . LEU A 1 97 ? 4.841 6.790 7.768 1.00 97.25 97 LEU A N 1
ATOM 715 C CA . LEU A 1 97 ? 3.429 6.482 7.536 1.00 97.25 97 LEU A CA 1
ATOM 716 C C . LEU A 1 97 ? 2.947 5.320 8.412 1.00 97.25 97 LEU A C 1
ATOM 718 O O . LEU A 1 97 ? 1.857 5.375 8.975 1.0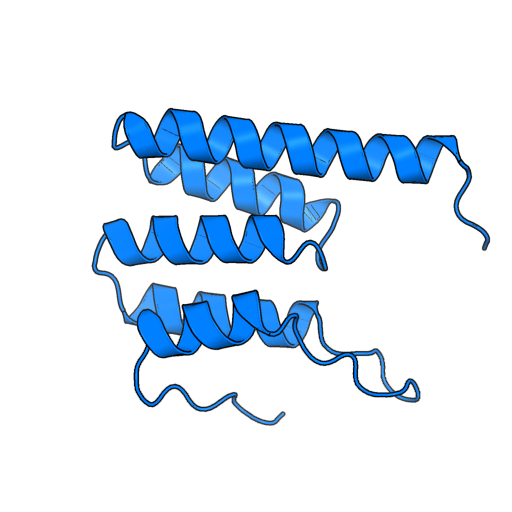0 97.25 97 LEU A O 1
ATOM 722 N N . VAL A 1 98 ? 3.742 4.256 8.551 1.00 97.06 98 VAL A N 1
ATOM 723 C CA . VAL A 1 98 ? 3.364 3.133 9.421 1.00 97.06 98 VAL A CA 1
ATOM 724 C C . VAL A 1 98 ? 3.247 3.583 10.876 1.00 97.06 98 VAL A C 1
ATOM 726 O O . VAL A 1 98 ? 2.317 3.156 11.552 1.00 97.06 98 VAL A O 1
ATOM 729 N N . GLN A 1 99 ? 4.153 4.432 11.369 1.00 95.81 99 GLN A N 1
ATOM 730 C CA . GLN A 1 99 ? 4.073 4.939 12.743 1.00 95.81 99 GLN A CA 1
ATOM 731 C C . GLN A 1 99 ? 2.897 5.898 12.953 1.00 95.81 99 GLN A C 1
ATOM 733 O O . GLN A 1 99 ? 2.273 5.859 14.011 1.00 95.81 99 GLN A O 1
ATOM 738 N N . GLU A 1 100 ? 2.568 6.710 11.949 1.00 96.81 100 GLU A N 1
ATOM 739 C CA . GLU A 1 100 ? 1.393 7.584 11.956 1.00 96.81 100 GLU A CA 1
ATOM 740 C C . GLU A 1 100 ? 0.094 6.769 12.037 1.00 96.81 100 GLU A C 1
ATOM 742 O O . GLU A 1 100 ? -0.742 7.003 12.909 1.00 96.81 100 GLU A O 1
ATOM 747 N N . LEU A 1 101 ? -0.062 5.771 11.162 1.00 96.94 101 LEU A N 1
ATOM 748 C CA . LEU A 1 101 ? -1.288 4.974 11.065 1.00 96.94 101 LEU A CA 1
ATOM 749 C C . LEU A 1 101 ? -1.394 3.901 12.163 1.00 96.94 101 LEU A C 1
ATOM 751 O O . LEU A 1 101 ? -2.493 3.518 12.575 1.00 96.94 101 LEU A O 1
ATOM 755 N N . LEU A 1 102 ? -0.259 3.392 12.647 1.00 95.81 102 LEU A N 1
ATOM 756 C CA . LEU A 1 102 ? -0.173 2.382 13.698 1.00 95.81 102 LEU A CA 1
ATOM 757 C C . LEU A 1 102 ? 0.821 2.786 14.801 1.00 95.81 102 LEU A C 1
ATOM 759 O O . LEU A 1 102 ? 1.881 2.162 14.936 1.00 95.81 102 LEU A O 1
ATOM 763 N N . PRO A 1 103 ? 0.462 3.743 15.675 1.00 93.69 103 PRO A N 1
ATOM 764 C CA . PRO A 1 103 ? 1.309 4.092 16.808 1.00 93.69 103 PRO A CA 1
ATOM 765 C C . PRO A 1 103 ? 1.626 2.856 17.660 1.00 93.69 103 PRO A C 1
ATOM 767 O O . PRO A 1 103 ? 0.736 2.058 17.978 1.00 93.69 103 PRO A O 1
ATOM 770 N N . GLY A 1 104 ? 2.908 2.669 17.986 1.00 88.62 104 GLY A N 1
AT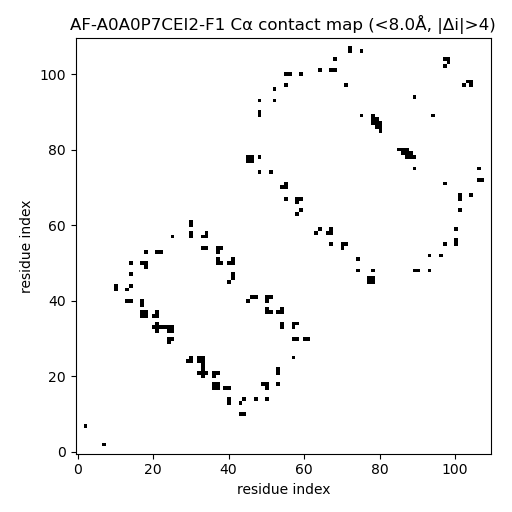OM 771 C CA . GLY A 1 104 ? 3.393 1.537 18.782 1.00 88.62 104 GLY A CA 1
ATOM 772 C C . GLY A 1 104 ? 3.562 0.218 18.017 1.00 88.62 104 GLY A C 1
ATOM 773 O O . GLY A 1 104 ? 3.875 -0.802 18.639 1.00 88.62 104 GLY A O 1
ATOM 774 N N . PHE A 1 105 ? 3.386 0.204 16.691 1.00 89.06 105 PHE A N 1
ATOM 775 C CA . PHE A 1 105 ? 3.608 -0.993 15.882 1.00 89.06 105 PHE A CA 1
ATOM 776 C C . PHE A 1 105 ? 5.057 -1.479 15.987 1.00 89.06 105 PHE A C 1
ATOM 778 O O . PHE A 1 105 ? 6.005 -0.770 15.639 1.00 89.06 105 PHE A O 1
ATOM 785 N N . ARG A 1 106 ? 5.229 -2.730 16.426 1.00 83.00 106 ARG A N 1
ATOM 786 C CA . ARG A 1 106 ? 6.524 -3.413 16.436 1.00 83.00 106 ARG A CA 1
ATOM 787 C C . ARG A 1 106 ? 6.580 -4.398 15.281 1.00 83.00 106 ARG A C 1
ATOM 789 O O . ARG A 1 106 ? 5.760 -5.312 15.201 1.00 83.00 106 ARG A O 1
ATOM 796 N N . ARG A 1 107 ? 7.590 -4.249 14.422 1.00 77.94 107 ARG A N 1
ATOM 797 C CA . ARG A 1 107 ? 7.891 -5.235 13.378 1.00 77.94 107 ARG A CA 1
ATOM 798 C C . ARG A 1 107 ? 8.128 -6.580 14.064 1.00 77.94 107 ARG A C 1
ATOM 800 O O . ARG A 1 107 ? 9.027 -6.687 14.900 1.00 77.94 107 ARG A O 1
ATOM 807 N N . ARG A 1 108 ? 7.326 -7.601 13.745 1.00 66.06 108 ARG A N 1
ATOM 808 C CA . ARG A 1 108 ? 7.641 -8.965 14.182 1.00 66.06 108 ARG A CA 1
ATOM 809 C C . ARG A 1 108 ? 8.956 -9.354 13.522 1.00 66.06 108 ARG A C 1
ATOM 811 O O . ARG A 1 108 ? 9.029 -9.474 12.303 1.00 66.06 108 ARG A O 1
ATOM 818 N N . ARG A 1 109 ? 9.997 -9.480 14.338 1.00 53.53 109 ARG A N 1
ATOM 819 C CA . ARG A 1 109 ? 11.303 -9.977 13.924 1.00 53.53 109 ARG A CA 1
ATOM 820 C C . ARG A 1 109 ? 11.155 -11.4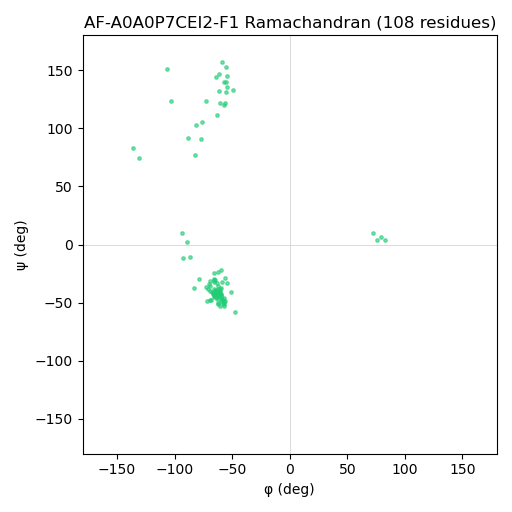93 13.783 1.00 53.53 109 ARG A C 1
ATOM 822 O O . ARG A 1 109 ? 10.974 -12.168 14.792 1.00 53.53 109 ARG A O 1
ATOM 829 N N . HIS A 1 110 ? 11.108 -11.975 12.546 1.00 49.19 110 HIS A N 1
ATOM 830 C CA . HIS A 1 110 ? 11.203 -13.397 12.220 1.00 49.19 110 HIS A CA 1
ATOM 831 C C . HIS A 1 110 ? 12.640 -13.714 11.828 1.00 49.19 110 HIS A C 1
ATOM 833 O O . HIS A 1 110 ? 13.244 -12.862 11.137 1.00 49.19 110 HIS A O 1
#

Sequence (110 aa):
METTPVARTMRGAVIDAAHRLAAITLERGDTITAMAACRTGLRAVPTAEALWRDLLRTVAARGDRKTLEAVAGELYRAIAAPPGRPNRAAEPETDALVQELLPGFRRRRH

Solvent-accessible surface area (backbone atoms only — not comparable to full-atom values): 6260 Å² total; per-residue (Å²): 133,84,76,51,70,64,62,53,51,52,52,49,52,42,45,53,52,18,48,53,50,18,50,60,28,42,79,71,69,36,44,67,60,16,44,50,27,21,53,55,28,32,72,77,40,60,64,45,60,69,40,50,50,51,37,49,52,45,37,52,76,70,69,43,60,70,61,38,54,51,50,55,57,46,49,57,62,49,45,44,45,60,92,96,51,78,76,46,73,75,56,69,68,56,53,49,49,48,44,71,80,35,73,87,70,71,81,83,84,126

Radius of gyration: 14.41 Å; Cα contacts (8 Å, |Δi|>4): 107; chains: 1; bounding box: 38×24×40 Å

Secondary structure (DSSP, 8-state):
-PPPHHHHHHHHHHHHHHHHHHHHHHHTT-HHHHHHHHHHHHHH-TT-HHHHHHHHHHHHHTT-HHHHHHHHHHHHHHHSPPTTS---PPPHHHHHHHHHHSTTPPP---

Nearest PDB structures (foldseek):
  6v8e-assembly2_F  TM=8.120E-01  e=2.275E-01  synthetic construct
  5djs-assembly1_A  TM=5.542E-01  e=7.497E-02  Thermobaculum terrenum
  1kt1-assembly1_A  TM=6.733E-01  e=4.290E-01  Saimiri boliviensis
  2fbn-assembly1_B  TM=6.788E-01  e=8.091E-01  Plasmodium falciparum
  6fd7-assembly1_A  TM=6.157E-01  e=6.212E-01  Homo sapiens

Mean predicted aligned error: 4.62 Å